Protein AF-X1ATE1-F1 (afdb_monomer_lite)

InterPro domains:
  IPR000055 Type I restriction modification DNA specificity domain [PF01420] (15-83)
  IPR052021 Type I restriction system S subunit [PTHR30408] (9-139)

Structure (mmCIF, N/CA/C/O backbone):
data_AF-X1ATE1-F1
#
_entry.id   AF-X1ATE1-F1
#
loop_
_atom_site.group_PDB
_atom_site.id
_atom_site.type_symbol
_atom_site.label_atom_id
_atom_site.label_alt_id
_atom_site.label_comp_id
_atom_site.label_asym_id
_atom_site.label_entity_id
_atom_site.label_seq_id
_atom_site.pdbx_PDB_ins_code
_atom_site.Cartn_x
_atom_site.Cartn_y
_atom_site.Cartn_z
_atom_site.occupancy
_atom_site.B_iso_or_equiv
_atom_site.auth_seq_id
_atom_site.auth_comp_id
_atom_site.auth_asym_id
_atom_site.auth_atom_id
_atom_site.pdbx_PDB_model_num
ATOM 1 N N . LEU A 1 1 ? -31.654 -18.279 6.875 1.00 35.81 1 LEU A N 1
ATOM 2 C CA . LEU A 1 1 ? -32.408 -17.782 8.043 1.00 35.81 1 LEU A CA 1
ATOM 3 C C . LEU A 1 1 ? -31.878 -16.396 8.357 1.00 35.81 1 LEU A C 1
ATOM 5 O O . LEU A 1 1 ? -30.699 -16.256 8.644 1.00 35.81 1 LEU A O 1
ATOM 9 N N . SER A 1 2 ? -32.724 -15.397 8.123 1.00 53.41 2 SER A N 1
ATOM 10 C CA . SER A 1 2 ? -32.499 -13.991 8.453 1.00 53.41 2 SER A CA 1
ATOM 11 C C . SER A 1 2 ? -32.422 -13.818 9.966 1.00 53.41 2 SER A C 1
ATOM 13 O O . SER A 1 2 ? -33.256 -14.403 10.646 1.00 53.41 2 SER A O 1
ATOM 15 N N . THR A 1 3 ? -31.491 -12.988 10.438 1.00 40.47 3 THR A N 1
ATOM 16 C CA . THR A 1 3 ? -31.746 -11.988 11.490 1.00 40.47 3 THR A CA 1
ATOM 17 C C . THR A 1 3 ? -30.569 -11.018 11.516 1.00 40.47 3 THR A C 1
ATOM 19 O O . THR A 1 3 ? -29.591 -11.214 12.231 1.00 40.47 3 THR A O 1
ATOM 22 N N . GLY A 1 4 ? -30.651 -9.972 10.691 1.00 47.94 4 GLY A N 1
ATOM 23 C CA . GLY A 1 4 ? -29.951 -8.730 11.000 1.00 47.94 4 GLY A CA 1
ATOM 24 C C . GLY A 1 4 ? -30.569 -8.151 12.271 1.00 47.94 4 GLY A C 1
ATOM 25 O O . GLY A 1 4 ? -31.792 -8.042 12.362 1.00 47.94 4 GLY A O 1
ATOM 26 N N . PHE A 1 5 ? -29.744 -7.829 13.262 1.00 50.38 5 PHE A N 1
ATOM 27 C CA . PHE A 1 5 ? -30.206 -7.148 14.465 1.00 50.38 5 PHE A CA 1
ATOM 28 C C . PHE A 1 5 ? -30.125 -5.636 14.246 1.00 50.38 5 PHE A C 1
ATOM 30 O O . PHE A 1 5 ? -29.074 -5.097 13.909 1.00 50.38 5 PHE A O 1
ATOM 37 N N . SER A 1 6 ? -31.256 -4.955 14.424 1.00 42.34 6 SER A N 1
ATOM 38 C CA . SER A 1 6 ? -31.327 -3.497 14.500 1.00 42.34 6 SER A CA 1
ATOM 39 C C . SER A 1 6 ? -31.040 -3.084 15.942 1.00 42.34 6 SER A C 1
ATOM 41 O O . SER A 1 6 ? -31.827 -3.405 16.832 1.00 42.34 6 SER A O 1
ATOM 43 N N . LEU A 1 7 ? -29.935 -2.373 16.182 1.00 43.53 7 LEU A N 1
ATOM 44 C CA . LEU A 1 7 ? -29.651 -1.745 17.476 1.00 43.53 7 LEU A CA 1
ATOM 45 C C . LEU A 1 7 ? -30.599 -0.554 17.674 1.00 43.53 7 LEU A C 1
ATOM 47 O O . LEU A 1 7 ? -30.307 0.572 17.278 1.00 43.53 7 LEU A O 1
ATOM 51 N N . MET A 1 8 ? -31.766 -0.820 18.264 1.00 43.47 8 MET A N 1
ATOM 52 C CA . MET A 1 8 ? -32.619 0.217 18.839 1.00 43.47 8 MET A CA 1
ATOM 53 C C . MET A 1 8 ? -31.964 0.712 20.139 1.00 43.47 8 MET A C 1
ATOM 55 O O . MET A 1 8 ? -31.785 -0.058 21.076 1.00 43.47 8 MET A O 1
ATOM 59 N N . GLU A 1 9 ? -31.558 1.984 20.144 1.00 51.56 9 GLU A N 1
ATOM 60 C CA . GLU A 1 9 ? -31.063 2.762 21.294 1.00 51.56 9 GLU A CA 1
ATOM 61 C C . GLU A 1 9 ? -29.930 2.129 22.125 1.00 51.56 9 GLU A C 1
ATOM 63 O O . GLU A 1 9 ? -30.025 1.939 23.337 1.00 51.56 9 GLU A O 1
ATOM 68 N N . SER A 1 10 ? -28.784 1.876 21.491 1.00 60.97 10 SER A N 1
ATOM 69 C CA . SER A 1 10 ? -27.540 1.703 22.248 1.00 60.97 10 SER A CA 1
ATOM 70 C C . SER A 1 10 ? -27.061 3.049 22.794 1.00 60.97 10 SER A C 1
ATOM 72 O O . SER A 1 10 ? -26.883 4.005 22.040 1.00 60.97 10 SER A O 1
ATOM 74 N N . LYS A 1 11 ? -26.756 3.111 24.098 1.00 79.06 11 LYS A N 1
ATOM 75 C CA . LYS A 1 11 ? -26.022 4.239 24.715 1.00 79.06 11 LYS A CA 1
ATOM 76 C C . LYS A 1 11 ? -24.601 4.406 24.157 1.00 79.06 11 LYS A C 1
ATOM 78 O O . LYS A 1 11 ? -23.918 5.371 24.500 1.00 79.06 11 LYS A O 1
ATOM 83 N N . ILE A 1 12 ? -24.146 3.447 23.354 1.00 88.88 12 ILE A N 1
ATOM 84 C CA . ILE A 1 12 ? -22.792 3.369 22.827 1.00 88.88 12 ILE A CA 1
ATOM 85 C C . ILE A 1 12 ? -22.830 3.347 21.298 1.00 88.88 12 ILE A C 1
ATOM 87 O O . ILE A 1 12 ? -23.534 2.537 20.691 1.00 88.88 12 ILE A O 1
ATOM 91 N N . SER A 1 13 ? -22.054 4.227 20.678 1.00 91.81 13 SER A N 1
ATOM 92 C CA . SER A 1 13 ? -21.833 4.278 19.238 1.00 91.81 13 SER A CA 1
ATOM 93 C C . SER A 1 13 ? -21.297 2.930 18.726 1.00 91.81 13 SER A C 1
ATOM 95 O O . SER A 1 13 ? -20.305 2.433 19.268 1.00 91.81 13 SER A O 1
ATOM 97 N N . PRO A 1 14 ? -21.889 2.345 17.666 1.00 91.56 14 PRO A N 1
ATOM 98 C CA . PRO A 1 14 ? -21.396 1.106 17.064 1.00 91.56 14 PRO A CA 1
ATOM 99 C C . PRO A 1 14 ? -19.935 1.195 16.608 1.00 91.56 14 PRO A C 1
ATOM 101 O O . PRO A 1 14 ? -19.160 0.277 16.862 1.00 91.56 14 PRO A O 1
ATOM 104 N N . ASN A 1 15 ? -19.534 2.324 16.014 1.00 92.94 15 ASN A N 1
ATOM 105 C CA . ASN A 1 15 ? -18.157 2.520 15.548 1.00 92.94 15 ASN A CA 1
ATOM 106 C C . ASN A 1 15 ? -17.181 2.595 16.728 1.00 92.94 15 ASN A C 1
ATOM 108 O O . ASN A 1 15 ? -16.073 2.073 16.653 1.00 92.94 15 ASN A O 1
ATOM 112 N N . TYR A 1 16 ? -17.607 3.182 17.852 1.00 95.00 16 TYR A N 1
ATOM 113 C CA . TYR A 1 16 ? -16.806 3.166 19.075 1.00 95.00 16 TYR A CA 1
ATOM 114 C C . TYR A 1 16 ? -16.664 1.746 19.630 1.00 95.00 16 TYR A C 1
ATOM 1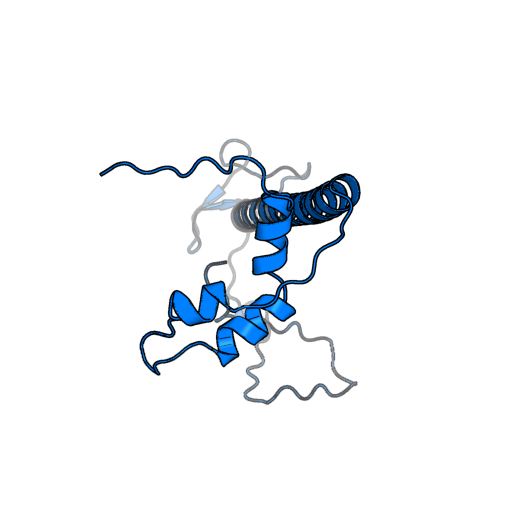16 O O . TYR A 1 16 ? -15.564 1.353 19.998 1.00 95.00 16 TYR A O 1
ATOM 124 N N . LEU A 1 17 ? -17.749 0.963 19.671 1.00 92.81 17 LEU A N 1
ATOM 125 C CA . LEU A 1 17 ? -17.697 -0.431 20.126 1.00 92.81 17 LEU A CA 1
ATOM 126 C C . LEU A 1 17 ? -16.770 -1.284 19.264 1.00 92.81 17 LEU A C 1
ATOM 128 O O . LEU A 1 17 ? -15.989 -2.059 19.808 1.00 92.81 17 LEU A O 1
ATOM 132 N N . PHE A 1 18 ? -16.821 -1.112 17.942 1.00 92.38 18 PHE A N 1
ATOM 133 C CA . PHE A 1 18 ? -15.900 -1.779 17.027 1.00 92.38 18 PHE A CA 1
ATOM 134 C C . PHE A 1 18 ? -14.442 -1.482 17.400 1.00 92.38 18 PHE A C 1
ATOM 136 O O . PHE A 1 18 ? -13.672 -2.403 17.666 1.00 92.38 18 PHE A O 1
ATOM 143 N N . GLN A 1 19 ? -14.097 -0.199 17.537 1.00 94.19 19 GLN A N 1
ATOM 144 C CA . GLN A 1 19 ? -12.753 0.222 17.936 1.00 94.19 19 GLN A CA 1
ATOM 145 C C . GLN A 1 19 ? -12.377 -0.270 19.349 1.00 94.19 19 GLN A C 1
ATOM 147 O O . GLN A 1 19 ? -11.248 -0.689 19.603 1.00 94.19 19 GLN A O 1
ATOM 152 N N . TYR A 1 20 ? -13.333 -0.301 20.279 1.00 93.31 20 TYR A N 1
ATOM 153 C CA . TYR A 1 20 ? -13.129 -0.813 21.633 1.00 93.31 20 TYR A CA 1
ATOM 154 C C . TYR A 1 20 ? -12.809 -2.313 21.648 1.00 93.31 20 TYR A C 1
ATOM 156 O O . TYR A 1 20 ? -11.922 -2.738 22.391 1.00 93.31 20 TYR A O 1
ATOM 164 N N . PHE A 1 21 ? -13.468 -3.118 20.813 1.00 91.44 21 PHE A N 1
ATOM 165 C CA . PHE A 1 21 ? -13.188 -4.552 20.709 1.00 91.44 21 PHE A CA 1
ATOM 166 C C . PHE A 1 21 ? -11.814 -4.856 20.106 1.00 91.44 21 PHE A C 1
ATOM 168 O O . PHE A 1 21 ? -11.224 -5.890 20.415 1.00 91.44 21 PHE A O 1
ATOM 175 N N . LEU A 1 22 ? -11.259 -3.938 19.314 1.00 90.69 22 LEU A N 1
ATOM 176 C CA . LEU A 1 22 ? -9.882 -4.029 18.827 1.00 90.69 22 LEU A CA 1
ATOM 177 C C . LEU A 1 22 ? -8.846 -3.591 19.873 1.00 90.69 22 LEU A C 1
ATOM 179 O O . LEU A 1 22 ? -7.661 -3.896 19.739 1.00 90.69 22 LEU A O 1
ATOM 183 N N . SER A 1 23 ? -9.266 -2.922 20.949 1.00 91.25 23 SER A N 1
ATOM 184 C CA . SER A 1 23 ? -8.347 -2.406 21.962 1.00 91.25 23 SER A CA 1
ATOM 185 C C . SER A 1 23 ? -7.587 -3.509 22.707 1.00 91.25 23 SER A C 1
ATOM 187 O O . SER A 1 23 ? -8.053 -4.641 22.877 1.00 91.25 23 SER A O 1
ATOM 189 N N . PHE A 1 24 ? -6.415 -3.142 23.233 1.00 89.38 24 PHE A N 1
ATOM 190 C CA . PHE A 1 24 ? -5.603 -4.022 24.072 1.00 89.38 24 PHE A CA 1
ATOM 191 C C . PHE A 1 24 ? -6.380 -4.545 25.286 1.00 89.38 24 PHE A C 1
ATOM 193 O O . PHE A 1 24 ? -6.307 -5.729 25.593 1.00 89.38 24 PHE A O 1
ATOM 200 N N . PHE A 1 25 ? -7.147 -3.685 25.965 1.00 86.62 25 PHE A N 1
ATOM 201 C CA . PHE A 1 25 ? -7.883 -4.071 27.171 1.00 86.62 25 PHE A CA 1
ATOM 202 C C . PHE A 1 25 ? -8.928 -5.146 26.888 1.00 86.62 25 PHE A C 1
ATOM 204 O O . PHE A 1 25 ? -9.017 -6.127 27.631 1.00 86.62 25 PHE A O 1
ATOM 211 N N . PHE A 1 26 ? -9.692 -4.979 25.807 1.00 89.38 26 PHE A N 1
ATOM 212 C CA . PHE A 1 26 ? -10.690 -5.964 25.423 1.00 89.38 26 PHE A CA 1
ATOM 213 C C . PHE A 1 26 ? -10.028 -7.273 24.998 1.00 89.38 26 PHE A C 1
ATOM 215 O O . PHE A 1 26 ? -10.377 -8.321 25.530 1.00 89.38 26 PHE A O 1
ATOM 222 N N . ASN A 1 27 ? -9.016 -7.217 24.126 1.00 87.88 27 ASN A N 1
ATOM 223 C CA . ASN A 1 27 ? -8.295 -8.409 23.677 1.00 87.88 27 ASN A CA 1
ATOM 224 C C . ASN A 1 27 ? -7.598 -9.154 24.819 1.00 87.88 27 ASN A C 1
ATOM 226 O O . ASN A 1 27 ? -7.627 -10.380 24.861 1.00 87.88 27 ASN A O 1
ATOM 230 N N . HIS A 1 28 ? -7.019 -8.437 25.778 1.00 87.94 28 HIS A N 1
ATOM 231 C CA . HIS A 1 28 ? -6.405 -9.049 26.948 1.00 87.94 28 HIS A CA 1
ATOM 232 C C . HIS A 1 28 ? -7.439 -9.820 27.776 1.00 87.94 28 HIS A C 1
ATOM 234 O O . HIS A 1 28 ? -7.232 -10.989 28.089 1.00 87.94 28 HIS A O 1
ATOM 240 N N . LYS A 1 29 ? -8.587 -9.201 28.075 1.00 87.12 29 LYS A N 1
ATOM 241 C CA . LYS A 1 29 ? -9.663 -9.850 28.834 1.00 87.12 29 LYS A CA 1
ATOM 242 C C . LYS A 1 29 ? -10.298 -11.010 28.062 1.00 87.12 29 LYS A C 1
ATOM 244 O O . LYS A 1 29 ? -10.551 -12.054 28.649 1.00 87.12 29 LYS A O 1
ATOM 249 N N . LYS A 1 30 ? -10.481 -10.842 26.750 1.00 86.75 30 LYS A N 1
ATOM 250 C CA . LYS A 1 30 ? -10.912 -11.882 25.809 1.00 86.75 30 LYS A CA 1
ATOM 251 C C . LYS A 1 30 ? -10.002 -13.111 25.924 1.00 86.75 30 LYS A C 1
ATOM 253 O O . LYS A 1 30 ? -10.483 -14.215 26.125 1.00 86.75 30 LYS A O 1
ATOM 258 N N . ASN A 1 31 ? -8.687 -12.918 25.873 1.00 86.88 31 ASN A N 1
ATOM 259 C CA . ASN A 1 31 ? -7.724 -14.020 25.920 1.00 86.88 31 ASN A CA 1
ATOM 260 C C . ASN A 1 31 ? -7.644 -14.702 27.298 1.00 86.88 31 ASN A C 1
ATOM 262 O O . ASN A 1 31 ? -7.317 -15.879 27.362 1.00 86.88 31 ASN A O 1
ATOM 266 N N . LEU A 1 32 ? -7.953 -13.999 28.395 1.00 85.31 32 LEU A N 1
ATOM 267 C CA . LEU A 1 32 ? -8.036 -14.608 29.732 1.00 85.31 32 LEU A CA 1
ATOM 268 C C . LEU A 1 32 ? -9.268 -15.505 29.913 1.00 85.31 32 LEU A C 1
ATOM 270 O O . LEU A 1 32 ? -9.222 -16.435 30.711 1.00 85.31 32 LEU A O 1
ATOM 274 N N . LEU A 1 33 ? -10.364 -15.187 29.221 1.00 84.25 33 LEU A N 1
ATOM 275 C CA . LEU A 1 33 ? -11.633 -15.919 29.288 1.00 84.25 33 LEU A CA 1
ATOM 276 C C . LEU A 1 33 ? -11.760 -16.985 28.194 1.00 84.25 33 LEU A C 1
ATOM 278 O O . LEU A 1 33 ? -12.724 -17.742 28.189 1.00 84.25 33 LEU A O 1
ATOM 282 N N . ALA A 1 34 ? -10.833 -17.014 27.238 1.00 82.88 34 ALA A N 1
ATOM 283 C CA . ALA A 1 34 ? -10.854 -17.991 26.167 1.00 82.88 34 ALA A CA 1
ATOM 284 C C . ALA A 1 34 ? -10.492 -19.378 26.715 1.00 82.88 34 ALA A C 1
ATOM 286 O O . ALA A 1 34 ? -9.432 -19.573 27.311 1.00 82.88 34 ALA A O 1
ATOM 287 N N . GLU A 1 35 ? -11.377 -20.344 26.490 1.00 73.50 35 GLU A N 1
ATOM 288 C CA . GLU A 1 35 ? -11.180 -21.739 26.872 1.00 73.50 35 GLU A CA 1
ATOM 289 C C . GLU A 1 35 ? -10.814 -22.587 25.646 1.00 73.50 35 GLU A C 1
ATOM 291 O O . GLU A 1 35 ? -11.243 -22.307 24.526 1.00 73.50 35 GLU A O 1
ATOM 296 N N . GLY A 1 36 ? -10.048 -23.661 25.870 1.00 62.22 36 GLY A N 1
ATOM 297 C CA . GLY A 1 36 ? -9.667 -24.630 24.838 1.00 62.22 36 GLY A CA 1
ATOM 298 C C . GLY A 1 36 ? -8.289 -24.375 24.215 1.00 62.22 36 GLY A C 1
ATOM 299 O O . GLY A 1 36 ? -7.926 -23.259 23.875 1.00 62.22 36 GLY A O 1
ATOM 300 N N . THR A 1 37 ? -7.503 -25.442 24.040 1.00 60.00 37 THR A N 1
ATOM 301 C CA . THR A 1 37 ? -6.126 -25.372 23.504 1.00 60.00 37 THR A CA 1
ATOM 302 C C . THR A 1 37 ? -6.048 -25.483 21.978 1.00 60.00 37 THR A C 1
ATOM 304 O O . THR A 1 37 ? -4.983 -25.286 21.402 1.00 60.00 37 THR A O 1
ATOM 307 N N . THR A 1 38 ? -7.148 -25.856 21.311 1.00 60.84 38 THR A N 1
ATOM 308 C CA . THR A 1 38 ? -7.204 -26.093 19.850 1.00 60.84 38 THR A CA 1
ATOM 309 C C . THR A 1 38 ? -8.184 -25.158 19.134 1.00 60.84 38 THR A C 1
ATOM 311 O O . THR A 1 38 ? -7.954 -24.795 17.984 1.00 60.84 38 THR A O 1
ATOM 314 N N . GLN A 1 39 ? -9.253 -24.734 19.812 1.00 56.81 39 GLN A N 1
ATOM 315 C CA . GLN A 1 39 ? -10.118 -23.630 19.400 1.00 56.81 39 GLN A CA 1
ATOM 316 C C . GLN A 1 39 ? -10.387 -22.774 20.629 1.00 56.81 39 GLN A C 1
ATOM 318 O O . GLN A 1 39 ? -11.168 -23.166 21.489 1.00 56.81 39 GLN A O 1
ATOM 323 N N . GLU A 1 40 ? -9.707 -21.636 20.703 1.00 67.44 40 GLU A N 1
ATOM 324 C CA . GLU A 1 40 ? -9.959 -20.623 21.720 1.00 67.44 40 GLU A CA 1
ATOM 325 C C . GLU A 1 40 ? -11.329 -19.989 21.454 1.00 67.44 40 GLU A C 1
ATOM 327 O O . GLU A 1 40 ? -11.527 -19.308 20.443 1.00 67.44 40 GLU A O 1
ATOM 332 N N . ALA A 1 41 ? -12.285 -20.228 22.348 1.00 78.69 41 ALA A N 1
ATOM 333 C CA . ALA A 1 41 ? -13.620 -19.649 22.276 1.00 78.69 41 ALA A CA 1
ATOM 334 C C . ALA A 1 41 ? -14.031 -19.081 23.636 1.00 78.69 41 ALA A C 1
ATOM 336 O O . ALA A 1 41 ? -13.638 -19.592 24.682 1.00 78.69 41 ALA A O 1
ATOM 337 N N . ILE A 1 42 ? -14.831 -18.018 23.612 1.00 83.50 42 ILE A N 1
ATOM 338 C CA . ILE A 1 42 ? -15.451 -17.444 24.809 1.00 83.50 42 ILE A CA 1
ATOM 339 C C . ILE A 1 42 ? -16.912 -17.859 24.807 1.00 83.50 42 ILE A C 1
ATOM 341 O O . ILE A 1 42 ? -17.578 -17.774 23.770 1.00 83.50 42 ILE A O 1
ATOM 345 N N . SER A 1 43 ? -17.410 -18.314 25.954 1.00 84.62 43 SER A N 1
ATOM 346 C CA . SER A 1 43 ? -18.827 -18.626 26.100 1.00 84.62 43 SER A CA 1
ATOM 347 C C . SER A 1 43 ? -19.670 -17.345 26.005 1.00 84.62 43 SER A C 1
ATOM 349 O O . SER A 1 43 ? -19.237 -16.265 26.405 1.00 84.62 43 SER A O 1
ATOM 351 N N . ASN A 1 44 ? -20.902 -17.438 25.499 1.00 84.06 44 ASN A N 1
ATOM 352 C CA . ASN A 1 44 ? -21.789 -16.267 25.455 1.00 84.06 44 ASN A CA 1
ATOM 353 C C . ASN A 1 44 ? -22.033 -15.676 26.859 1.00 84.06 44 ASN A C 1
ATOM 355 O O . ASN A 1 44 ? -22.124 -14.462 27.001 1.00 84.06 44 ASN A O 1
ATOM 359 N N . ASP A 1 45 ? -22.086 -16.525 27.891 1.00 87.12 45 ASP A N 1
ATOM 360 C CA . ASP A 1 45 ? -22.282 -16.109 29.284 1.00 87.12 45 ASP A CA 1
ATOM 361 C C . ASP A 1 45 ? -21.086 -15.298 29.813 1.00 87.12 45 ASP A C 1
ATOM 363 O O . ASP A 1 45 ? -21.271 -14.249 30.432 1.00 87.12 45 ASP A O 1
ATOM 367 N N . ASP A 1 46 ? -19.857 -15.723 29.505 1.00 86.94 46 ASP A N 1
ATOM 368 C CA . ASP A 1 46 ? -18.650 -14.974 29.869 1.00 86.94 46 ASP A CA 1
ATOM 369 C C . ASP A 1 46 ? -18.557 -13.652 29.110 1.00 86.94 46 ASP A C 1
ATOM 371 O O . ASP A 1 46 ? -18.203 -12.627 29.698 1.00 86.94 46 ASP A O 1
ATOM 375 N N . PHE A 1 47 ? -18.916 -13.659 27.822 1.00 86.62 47 PHE A N 1
ATOM 376 C CA . PHE A 1 47 ? -18.933 -12.462 26.986 1.00 86.62 47 PHE A CA 1
ATOM 377 C C . PHE A 1 47 ? -19.914 -11.410 27.521 1.00 86.62 47 PHE A C 1
ATOM 379 O O . PHE A 1 47 ? -19.540 -10.250 27.692 1.00 86.62 47 PHE A O 1
ATOM 386 N N . GLU A 1 48 ? -21.149 -11.802 27.849 1.00 86.75 48 GLU A N 1
ATOM 387 C CA . GLU A 1 48 ? -22.174 -10.895 28.388 1.00 86.75 48 GLU A CA 1
ATOM 388 C C . GLU A 1 48 ? -21.795 -10.311 29.758 1.00 86.75 48 GLU A C 1
ATOM 390 O O . GLU A 1 48 ? -22.176 -9.187 30.092 1.00 86.75 48 GLU A O 1
ATOM 395 N N . LYS A 1 49 ? -20.994 -11.039 30.545 1.00 88.00 49 LYS A N 1
ATOM 396 C CA . LYS A 1 49 ? -20.492 -10.589 31.853 1.00 88.00 49 LYS A CA 1
ATOM 397 C C . LYS A 1 49 ? -19.240 -9.714 31.756 1.00 88.00 49 LYS A C 1
ATOM 399 O O . LYS A 1 49 ? -18.747 -9.218 32.778 1.00 88.00 49 LYS A O 1
ATOM 404 N N . MET A 1 50 ? -18.702 -9.476 30.558 1.00 86.81 50 MET A N 1
ATOM 405 C CA . MET A 1 50 ? -17.541 -8.608 30.393 1.00 86.81 50 MET A CA 1
ATOM 406 C C . MET A 1 50 ? -17.894 -7.148 30.697 1.00 86.81 50 MET A C 1
ATOM 408 O O . MET A 1 50 ? -18.556 -6.459 29.932 1.00 86.81 50 MET A O 1
ATOM 412 N N . PHE A 1 51 ? -17.340 -6.626 31.792 1.00 87.50 51 PHE A N 1
ATOM 413 C CA . PHE A 1 51 ? -17.305 -5.177 32.011 1.00 87.50 51 PHE A CA 1
ATOM 414 C C . PHE A 1 51 ? -16.577 -4.451 30.874 1.00 87.50 51 PHE A C 1
ATOM 416 O O . PHE A 1 51 ? -15.450 -4.831 30.537 1.00 87.50 51 PHE A O 1
ATOM 423 N N . ILE A 1 52 ? -17.205 -3.384 30.374 1.00 87.62 52 ILE A N 1
ATOM 424 C CA . ILE A 1 52 ? -16.655 -2.438 29.400 1.00 87.62 52 ILE A CA 1
ATOM 425 C C . ILE A 1 52 ? -16.580 -1.031 30.003 1.00 87.62 52 ILE A C 1
ATOM 427 O O . ILE A 1 52 ? -17.343 -0.690 30.908 1.00 87.62 52 ILE A O 1
ATOM 431 N N . ILE A 1 53 ? -15.668 -0.208 29.489 1.00 87.81 53 ILE A N 1
ATOM 432 C CA . ILE A 1 53 ? -15.510 1.201 29.872 1.00 87.81 53 ILE A CA 1
ATOM 433 C C . ILE A 1 53 ? -15.696 2.036 28.612 1.00 87.81 53 ILE A C 1
ATOM 435 O O . ILE A 1 53 ? -15.069 1.747 27.597 1.00 87.81 53 ILE A O 1
ATOM 439 N N . PHE A 1 54 ? -16.541 3.061 28.676 1.00 92.00 54 PHE A N 1
ATOM 440 C CA . PHE A 1 54 ? -16.796 3.955 27.551 1.00 92.00 54 PHE A CA 1
ATOM 441 C C . PHE A 1 54 ? -17.149 5.371 28.040 1.00 92.00 54 PHE A C 1
ATOM 443 O O . PHE A 1 54 ? -17.696 5.516 29.139 1.00 92.00 54 PHE A O 1
ATOM 450 N N . PRO A 1 55 ? -16.862 6.422 27.249 1.00 93.81 55 PRO A N 1
ATOM 451 C CA . PRO A 1 55 ? -17.289 7.782 27.560 1.00 93.81 55 PRO A CA 1
ATOM 452 C C . PRO A 1 55 ? -18.812 7.907 27.586 1.00 93.81 55 PRO A C 1
ATOM 454 O O . PRO A 1 55 ? -19.493 7.413 26.692 1.00 93.81 55 PRO A O 1
ATOM 457 N N . SER A 1 56 ? -19.372 8.622 28.561 1.00 92.88 56 SER A N 1
ATOM 458 C CA . SER A 1 56 ? -20.827 8.827 28.645 1.00 92.88 56 SER A CA 1
ATOM 459 C C . SER A 1 56 ? -21.382 9.719 27.526 1.00 92.88 56 SER A C 1
ATOM 461 O O . SER A 1 56 ? -22.566 9.633 27.202 1.00 92.88 56 SER A O 1
ATOM 463 N N . SER A 1 57 ? -20.540 10.562 26.920 1.00 95.50 57 SER A N 1
ATOM 464 C CA . SER A 1 57 ? -20.900 11.437 25.805 1.00 95.50 57 SER A CA 1
ATOM 465 C C . SER A 1 57 ? -20.848 10.692 24.470 1.00 95.50 57 SER A C 1
ATOM 467 O O . SER A 1 57 ? -19.780 10.267 24.030 1.00 95.50 57 SER A O 1
ATOM 469 N N . LEU A 1 58 ? -21.984 10.605 23.769 1.00 93.81 58 LEU A N 1
ATOM 470 C CA . LEU A 1 58 ? -22.029 10.058 22.406 1.00 93.81 58 LEU A CA 1
ATOM 471 C C . LEU A 1 58 ? -21.156 10.851 21.428 1.00 93.81 58 LEU A C 1
ATOM 473 O O . LEU A 1 58 ? -20.547 10.261 20.540 1.00 93.81 58 LEU A O 1
ATOM 477 N N . HIS A 1 59 ? -21.060 12.170 21.610 1.00 95.12 59 HIS A N 1
ATOM 478 C CA . HIS A 1 59 ? -20.204 13.012 20.778 1.00 95.12 59 HIS A CA 1
ATOM 479 C C . HIS A 1 59 ? -18.725 12.635 20.934 1.00 95.12 59 HIS A C 1
ATOM 481 O O . HIS A 1 59 ? -18.006 12.520 19.946 1.00 95.12 59 HIS A O 1
ATOM 487 N N . GLU A 1 60 ? -18.281 12.385 22.168 1.00 97.06 60 GLU A N 1
ATOM 488 C CA . GLU A 1 60 ? -16.907 11.955 22.436 1.00 97.06 60 GLU A CA 1
ATOM 489 C C . GLU A 1 60 ? -16.629 10.575 21.830 1.00 97.06 60 GLU A C 1
ATOM 491 O O . GLU A 1 60 ? -15.620 10.392 21.155 1.00 97.06 60 GLU A O 1
ATOM 496 N N . GLN A 1 61 ? -17.558 9.625 21.980 1.00 96.00 61 GLN A N 1
ATOM 497 C CA . GLN A 1 61 ? -17.439 8.301 21.366 1.00 96.00 61 GLN A CA 1
ATOM 498 C C . GLN A 1 61 ? -17.326 8.373 19.836 1.00 96.00 61 GLN A C 1
ATOM 500 O O . GLN A 1 61 ? -16.490 7.691 19.246 1.00 96.00 61 GLN A O 1
ATOM 505 N N . GLN A 1 62 ? -18.154 9.203 19.193 1.00 95.75 62 GLN A N 1
ATOM 506 C CA . GLN A 1 62 ? -18.105 9.431 17.747 1.00 95.75 62 GLN A CA 1
ATOM 507 C C . GLN A 1 62 ? -16.775 10.053 17.329 1.00 95.75 62 GLN A C 1
ATOM 509 O O . GLN A 1 62 ? -16.174 9.583 16.369 1.00 95.75 62 GLN A O 1
ATOM 514 N N . LYS A 1 63 ? -16.282 11.051 18.072 1.00 97.94 63 LYS A N 1
ATOM 515 C CA . LYS A 1 63 ? -15.011 11.705 17.755 1.00 97.94 63 LYS A CA 1
ATOM 516 C C . LYS A 1 63 ? -13.825 10.753 17.889 1.00 97.94 63 LYS A C 1
ATOM 518 O O . LYS A 1 63 ? -12.947 10.768 17.033 1.00 97.94 63 LYS A O 1
ATOM 523 N N . ILE A 1 64 ? -13.807 9.912 18.924 1.00 96.69 64 ILE A N 1
ATOM 524 C CA . ILE A 1 64 ? -12.777 8.877 19.086 1.00 96.69 64 ILE A CA 1
ATOM 525 C C . ILE A 1 64 ? -12.812 7.908 17.901 1.00 96.69 64 ILE A C 1
ATOM 527 O O . ILE A 1 64 ? -11.770 7.644 17.307 1.00 96.69 64 ILE A O 1
ATOM 531 N N . ALA A 1 65 ? -13.998 7.410 17.541 1.00 96.19 65 ALA A N 1
ATOM 532 C CA . ALA A 1 65 ? -14.147 6.474 16.433 1.00 96.19 65 ALA A CA 1
ATOM 533 C C . ALA A 1 65 ? -13.703 7.086 15.094 1.00 96.19 65 ALA A C 1
ATOM 535 O O . ALA A 1 65 ? -12.937 6.457 14.376 1.00 96.19 65 ALA A O 1
ATOM 536 N N . GLU A 1 66 ? -14.108 8.327 14.809 1.00 97.69 66 GLU A N 1
ATOM 537 C CA . GLU A 1 66 ? -13.727 9.073 13.601 1.00 97.69 66 GLU A CA 1
ATOM 538 C C . GLU A 1 66 ? -12.207 9.266 13.501 1.00 97.69 66 GLU A C 1
ATOM 540 O O . GLU A 1 66 ? -11.626 9.099 12.430 1.00 97.69 66 GLU A O 1
ATOM 545 N N . ILE A 1 67 ? -11.541 9.603 14.613 1.00 98.06 67 ILE A N 1
ATOM 546 C CA . ILE A 1 67 ? -10.082 9.766 14.640 1.00 98.06 67 ILE A CA 1
ATOM 547 C C . ILE A 1 67 ? -9.389 8.439 14.314 1.00 98.06 67 ILE A C 1
ATOM 549 O O . ILE A 1 67 ? -8.471 8.432 13.497 1.00 98.06 67 ILE A O 1
ATOM 553 N N . LEU A 1 68 ? -9.816 7.335 14.933 1.00 97.00 68 LEU A N 1
ATOM 554 C CA . LEU A 1 68 ? -9.214 6.018 14.705 1.00 97.00 68 LEU A CA 1
ATOM 555 C C . LEU A 1 68 ? -9.453 5.529 13.272 1.00 97.00 68 LEU A C 1
ATOM 557 O O . LEU A 1 68 ? -8.503 5.143 12.602 1.00 97.00 68 LEU A O 1
ATOM 561 N N . GLU A 1 69 ? -10.679 5.664 12.765 1.00 96.44 69 GLU A N 1
ATOM 562 C CA . GLU A 1 69 ? -11.033 5.324 11.382 1.00 96.44 69 GLU A CA 1
ATOM 563 C C . GLU A 1 69 ? -10.215 6.139 10.368 1.00 96.44 69 GLU A C 1
ATOM 565 O O . GLU A 1 69 ? -9.687 5.593 9.403 1.00 96.44 69 GLU A O 1
ATOM 570 N N . THR A 1 70 ? -10.010 7.435 10.622 1.00 98.00 70 THR A N 1
ATOM 571 C CA . THR A 1 70 ? -9.166 8.285 9.764 1.00 98.00 70 THR A CA 1
ATOM 572 C C . THR A 1 70 ? -7.710 7.806 9.732 1.00 98.00 70 THR A C 1
ATOM 574 O O . THR A 1 70 ? -7.044 7.891 8.693 1.00 98.00 70 THR A O 1
ATOM 577 N N . VAL A 1 71 ? -7.186 7.324 10.863 1.00 97.94 71 VAL A N 1
ATOM 578 C CA . VAL A 1 71 ? -5.827 6.771 10.938 1.00 97.94 71 VAL A CA 1
ATOM 579 C C . VAL A 1 71 ? -5.748 5.456 10.165 1.00 97.94 71 VAL A C 1
ATOM 581 O O . VAL A 1 71 ? -4.840 5.319 9.345 1.00 97.94 71 VAL A O 1
ATOM 584 N N . ASP A 1 72 ? -6.711 4.553 10.353 1.00 96.69 72 ASP A N 1
ATOM 585 C CA . 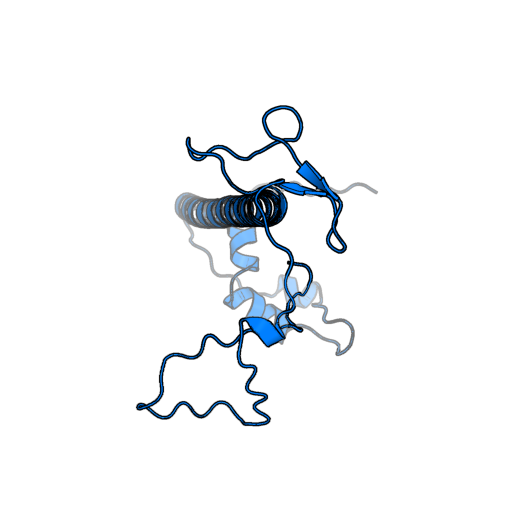ASP A 1 72 ? -6.791 3.280 9.625 1.00 96.69 72 ASP A CA 1
ATOM 586 C C . ASP A 1 72 ? -6.850 3.515 8.105 1.00 96.69 72 ASP A C 1
ATOM 588 O O . ASP A 1 72 ? -6.025 2.991 7.356 1.00 96.69 72 ASP A O 1
ATOM 592 N N . GLU A 1 73 ? -7.718 4.420 7.639 1.00 97.69 73 GLU A N 1
ATOM 593 C CA . GLU A 1 73 ? -7.781 4.795 6.222 1.00 97.69 73 GLU A CA 1
ATOM 594 C C . GLU A 1 73 ? -6.451 5.347 5.688 1.00 97.69 73 GLU A C 1
ATOM 596 O O . GLU A 1 73 ? -6.112 5.181 4.512 1.00 97.69 73 GLU A O 1
ATOM 601 N N . THR A 1 74 ? -5.718 6.085 6.522 1.00 98.38 74 THR A N 1
ATOM 602 C CA . THR A 1 74 ? -4.430 6.669 6.138 1.00 98.38 74 THR A CA 1
ATOM 603 C C . THR A 1 74 ? -3.360 5.589 6.002 1.00 98.38 74 THR A C 1
ATOM 605 O O . THR A 1 74 ? -2.542 5.663 5.079 1.00 98.38 74 THR A O 1
ATOM 608 N N . ILE A 1 75 ? -3.377 4.578 6.874 1.00 98.00 75 ILE A N 1
ATOM 609 C CA . ILE A 1 75 ? -2.502 3.405 6.783 1.00 98.00 75 ILE A CA 1
ATOM 610 C C . ILE A 1 75 ? -2.790 2.658 5.479 1.00 98.00 75 ILE A C 1
ATOM 612 O O . ILE A 1 75 ? -1.880 2.512 4.663 1.00 98.00 75 ILE A O 1
ATOM 616 N N . ASP A 1 76 ? -4.053 2.331 5.203 1.00 98.12 76 ASP A N 1
ATOM 617 C CA . ASP A 1 76 ? -4.453 1.609 3.987 1.00 98.12 76 ASP A CA 1
ATOM 618 C C . ASP A 1 76 ? -4.044 2.347 2.702 1.00 98.12 76 ASP A C 1
ATOM 620 O O . ASP A 1 76 ? -3.500 1.764 1.757 1.00 98.12 76 ASP A O 1
ATOM 624 N N . LYS A 1 77 ? -4.261 3.670 2.660 1.00 98.31 77 LYS A N 1
ATOM 625 C CA . LYS A 1 77 ? -3.830 4.513 1.532 1.00 98.31 77 LYS A CA 1
ATOM 626 C C . LYS A 1 77 ? -2.309 4.499 1.378 1.00 98.31 77 LYS A C 1
ATOM 628 O O . LYS A 1 77 ? -1.812 4.473 0.250 1.00 98.31 77 LYS A O 1
ATOM 633 N N . THR A 1 78 ? -1.569 4.514 2.484 1.00 98.25 78 THR A N 1
ATOM 634 C CA . THR A 1 78 ? -0.100 4.485 2.473 1.00 98.25 78 THR A CA 1
ATOM 635 C C . THR A 1 78 ? 0.423 3.139 1.980 1.00 98.25 78 THR A C 1
ATOM 637 O O . THR A 1 78 ? 1.298 3.114 1.113 1.00 98.25 78 THR A O 1
ATOM 640 N N . ASP A 1 79 ? -0.153 2.029 2.433 1.00 98.06 79 ASP A N 1
ATOM 641 C CA . ASP A 1 79 ? 0.221 0.687 1.983 1.00 98.06 79 ASP A CA 1
ATOM 642 C C . ASP A 1 79 ? -0.064 0.494 0.489 1.00 98.06 79 ASP A C 1
ATOM 644 O O . ASP A 1 79 ? 0.796 0.020 -0.260 1.00 98.06 79 ASP A O 1
ATOM 648 N N . ALA A 1 80 ? -1.208 0.978 -0.001 1.00 98.06 80 ALA A N 1
ATOM 649 C CA . ALA A 1 80 ? -1.511 0.971 -1.432 1.00 98.06 80 ALA A CA 1
ATOM 650 C C . ALA A 1 80 ? -0.486 1.776 -2.258 1.00 98.06 80 ALA A C 1
ATOM 652 O O . ALA A 1 80 ? -0.124 1.382 -3.375 1.00 98.06 80 ALA A O 1
ATOM 653 N N . ILE A 1 81 ? 0.008 2.895 -1.718 1.00 98.31 81 ILE A N 1
ATOM 654 C CA . ILE A 1 81 ? 1.071 3.699 -2.332 1.00 98.31 81 ILE A CA 1
ATOM 655 C C . ILE A 1 81 ? 2.401 2.935 -2.330 1.00 98.31 81 ILE A C 1
ATOM 657 O O . ILE A 1 81 ? 3.071 2.898 -3.366 1.00 98.31 81 ILE A O 1
ATOM 661 N N . ILE A 1 82 ? 2.775 2.298 -1.218 1.00 97.31 82 ILE A N 1
ATOM 662 C CA . ILE A 1 82 ? 3.989 1.474 -1.116 1.00 97.31 82 ILE A CA 1
ATOM 663 C C . ILE A 1 82 ? 3.961 0.365 -2.171 1.00 97.31 82 ILE A C 1
ATOM 665 O O . ILE A 1 82 ? 4.916 0.229 -2.938 1.00 97.31 82 ILE A O 1
ATOM 669 N N . GLU A 1 83 ? 2.851 -0.362 -2.287 1.00 96.69 83 GLU A N 1
ATOM 670 C CA . GLU A 1 83 ? 2.680 -1.420 -3.286 1.00 96.69 83 GLU A CA 1
ATOM 671 C C . GLU A 1 83 ? 2.761 -0.892 -4.720 1.00 96.69 83 GLU A C 1
ATOM 673 O O . GLU A 1 83 ? 3.393 -1.493 -5.596 1.00 96.69 83 GLU A O 1
ATOM 678 N N . LYS A 1 84 ? 2.180 0.282 -4.982 1.00 97.81 84 LYS A N 1
ATOM 679 C CA . LYS A 1 84 ? 2.310 0.945 -6.283 1.00 97.81 84 LYS A CA 1
ATOM 680 C C . LYS A 1 84 ? 3.771 1.273 -6.599 1.00 97.81 84 LYS A C 1
ATOM 682 O O . LYS A 1 84 ? 4.219 0.998 -7.712 1.00 97.81 84 LYS A O 1
ATOM 687 N N . TYR A 1 85 ? 4.518 1.835 -5.650 1.00 97.69 85 TYR A N 1
ATOM 688 C CA . TYR A 1 85 ? 5.929 2.166 -5.854 1.00 97.69 85 TYR A CA 1
ATOM 689 C C . TYR A 1 85 ? 6.815 0.926 -5.985 1.00 97.69 85 TYR A C 1
ATOM 691 O O . TYR A 1 85 ? 7.744 0.952 -6.791 1.00 97.69 85 TYR A O 1
ATOM 699 N N . ARG A 1 86 ? 6.517 -0.168 -5.273 1.00 95.75 86 ARG A N 1
ATOM 700 C CA . ARG A 1 86 ? 7.196 -1.463 -5.451 1.00 95.75 86 ARG A CA 1
ATOM 701 C C . ARG A 1 86 ? 7.050 -1.966 -6.886 1.00 95.75 86 ARG A C 1
ATOM 703 O O . ARG A 1 86 ? 8.064 -2.217 -7.537 1.00 95.75 86 ARG A O 1
ATOM 710 N N . ARG A 1 87 ? 5.826 -1.973 -7.427 1.00 95.25 87 ARG A N 1
ATOM 711 C CA . ARG A 1 87 ? 5.567 -2.357 -8.828 1.00 95.25 87 ARG A CA 1
ATOM 712 C C . ARG A 1 87 ? 6.255 -1.442 -9.838 1.00 95.25 87 ARG A C 1
ATOM 714 O O . ARG A 1 87 ? 6.851 -1.926 -10.796 1.00 95.25 87 ARG A O 1
ATOM 721 N N . ILE A 1 88 ? 6.212 -0.123 -9.624 1.00 96.31 88 ILE A N 1
ATOM 722 C CA . ILE A 1 88 ? 6.916 0.838 -10.489 1.00 96.31 88 ILE A CA 1
ATOM 723 C C . ILE A 1 88 ? 8.423 0.574 -10.457 1.00 96.31 88 ILE A C 1
ATOM 725 O O . ILE A 1 88 ? 9.048 0.510 -11.509 1.00 96.31 88 ILE A O 1
ATOM 729 N N . LYS A 1 89 ? 9.007 0.382 -9.270 1.00 95.56 89 LYS A N 1
ATOM 730 C CA . LYS A 1 89 ? 10.432 0.078 -9.114 1.00 95.56 89 LYS A CA 1
ATOM 731 C C . LYS A 1 89 ? 10.808 -1.209 -9.846 1.00 95.56 89 LYS A C 1
ATOM 733 O O . LYS A 1 89 ? 11.815 -1.211 -10.541 1.00 95.56 89 LYS A O 1
ATOM 738 N N . GLN A 1 90 ? 10.021 -2.276 -9.707 1.00 93.62 90 GLN A N 1
ATOM 739 C CA . GLN A 1 90 ? 10.255 -3.545 -10.405 1.00 93.62 90 GLN A CA 1
ATOM 740 C C . GLN A 1 90 ? 10.208 -3.371 -11.925 1.00 93.62 90 GLN A C 1
ATOM 742 O O . GLN A 1 90 ? 11.144 -3.771 -12.612 1.00 93.62 90 GLN A O 1
ATOM 747 N N . GLY A 1 91 ? 9.159 -2.724 -12.446 1.00 94.50 91 GLY A N 1
ATOM 748 C CA . GLY A 1 91 ? 9.019 -2.470 -13.881 1.00 94.50 91 GLY A CA 1
ATOM 749 C C . GLY A 1 91 ? 10.152 -1.603 -14.431 1.00 94.50 91 GLY A C 1
ATOM 750 O O . GLY A 1 91 ? 10.777 -1.958 -15.425 1.00 94.50 91 GLY A O 1
ATOM 751 N N . LEU A 1 92 ? 10.493 -0.515 -13.735 1.00 96.19 92 LEU A N 1
ATOM 752 C CA . LEU A 1 92 ? 11.612 0.346 -14.119 1.00 96.19 92 LEU A CA 1
ATOM 753 C C . LEU A 1 92 ? 12.951 -0.380 -14.036 1.00 96.19 92 LEU A C 1
ATOM 755 O O . LEU A 1 92 ? 13.786 -0.185 -14.904 1.00 96.19 92 LEU A O 1
ATOM 759 N N . MET A 1 93 ? 13.176 -1.215 -13.024 1.00 95.94 93 MET A N 1
ATOM 760 C CA . MET A 1 93 ? 14.401 -2.006 -12.925 1.00 95.94 93 MET A CA 1
ATOM 761 C C . MET A 1 93 ? 14.529 -2.951 -14.119 1.00 95.94 93 MET A C 1
ATOM 763 O O . MET A 1 93 ? 15.586 -2.985 -14.742 1.00 95.94 93 MET A O 1
ATOM 767 N N . GLN A 1 94 ? 13.451 -3.652 -14.480 1.00 93.56 94 GLN A N 1
ATOM 768 C CA . GLN A 1 94 ? 13.427 -4.496 -15.672 1.00 93.56 94 GLN A CA 1
ATOM 769 C C . GLN A 1 94 ? 13.756 -3.677 -16.923 1.00 93.56 94 GLN A C 1
ATOM 771 O O . GLN A 1 94 ? 14.640 -4.047 -17.691 1.00 93.56 94 GLN A O 1
ATOM 776 N N . ASP A 1 95 ? 13.089 -2.543 -17.110 1.00 94.88 95 ASP A N 1
ATOM 777 C CA . ASP A 1 95 ? 13.268 -1.704 -18.290 1.00 94.88 95 ASP A CA 1
ATOM 778 C C . ASP A 1 95 ? 14.676 -1.115 -18.381 1.00 94.88 95 ASP A C 1
ATOM 780 O O . ASP A 1 95 ? 15.325 -1.200 -19.422 1.00 94.88 95 ASP A O 1
ATOM 784 N N . LEU A 1 96 ? 15.182 -0.558 -17.285 1.00 96.31 96 LEU A N 1
ATOM 785 C CA . LEU A 1 96 ? 16.486 0.092 -17.234 1.00 96.31 96 LEU A CA 1
ATOM 786 C C . LEU A 1 96 ? 17.631 -0.914 -17.349 1.00 96.31 96 LEU A C 1
ATOM 788 O O . LEU A 1 96 ? 18.610 -0.615 -18.025 1.00 96.31 96 LEU A O 1
ATOM 792 N N . LEU A 1 97 ? 17.520 -2.099 -16.741 1.00 95.12 97 LEU A N 1
ATOM 793 C CA . LEU A 1 97 ? 18.583 -3.110 -16.773 1.00 95.12 97 LEU A CA 1
ATOM 794 C C . LEU A 1 97 ? 18.564 -3.990 -18.029 1.00 95.12 97 LEU A C 1
ATOM 796 O O . LEU A 1 97 ? 19.508 -4.744 -18.237 1.00 95.12 97 LEU A O 1
ATOM 800 N N . THR A 1 98 ? 17.532 -3.895 -18.874 1.00 93.62 98 THR A N 1
ATOM 801 C CA . THR A 1 98 ? 17.483 -4.623 -20.159 1.00 93.62 98 THR A CA 1
ATOM 802 C C . THR A 1 98 ? 17.535 -3.718 -21.384 1.00 93.62 98 THR A C 1
ATOM 804 O O . THR A 1 98 ? 18.076 -4.116 -22.411 1.00 93.62 98 THR A O 1
ATOM 807 N N . ARG A 1 99 ? 16.996 -2.497 -21.297 1.00 95.69 99 ARG A N 1
ATOM 808 C CA . ARG A 1 99 ? 16.912 -1.547 -22.420 1.00 95.69 99 ARG A CA 1
ATOM 809 C C . ARG A 1 99 ? 17.775 -0.303 -22.204 1.00 95.69 99 ARG A C 1
ATOM 811 O O . ARG A 1 99 ? 18.206 0.328 -23.170 1.00 95.69 99 ARG A O 1
ATOM 818 N N . GLY A 1 100 ? 18.046 0.059 -20.951 1.00 96.12 100 GLY A N 1
ATOM 819 C CA . GLY A 1 100 ? 18.786 1.271 -20.611 1.00 96.12 100 GLY A CA 1
ATOM 820 C C . GLY A 1 100 ? 18.072 2.562 -21.017 1.00 96.12 100 GLY A C 1
ATOM 821 O O . GLY A 1 100 ? 16.895 2.564 -21.383 1.00 96.12 100 GLY A O 1
ATOM 822 N N . ILE A 1 101 ? 18.819 3.666 -20.964 1.00 96.56 101 ILE A N 1
ATOM 823 C CA . ILE A 1 101 ? 18.362 5.011 -21.340 1.00 96.56 101 ILE A CA 1
ATOM 824 C C . ILE A 1 101 ? 19.173 5.597 -22.496 1.00 96.56 101 ILE A C 1
ATOM 826 O O . ILE A 1 101 ? 20.386 5.384 -22.556 1.00 96.56 101 ILE A O 1
ATOM 830 N N . ASP A 1 102 ? 18.509 6.328 -23.385 1.00 95.19 102 ASP A N 1
ATOM 831 C CA . ASP A 1 102 ? 19.127 7.076 -24.482 1.00 95.19 102 ASP A CA 1
ATOM 832 C C . ASP A 1 102 ? 19.804 8.377 -24.010 1.00 95.19 102 ASP A C 1
ATOM 834 O O . ASP A 1 102 ? 19.818 8.706 -22.819 1.00 95.19 102 ASP A O 1
ATOM 838 N N . GLU A 1 103 ? 20.380 9.131 -24.947 1.00 94.25 103 GLU A N 1
ATOM 839 C CA . GLU A 1 103 ? 21.065 10.401 -24.689 1.00 94.25 103 GLU A CA 1
ATOM 840 C C . GLU A 1 103 ? 20.169 11.486 -24.072 1.00 94.25 103 GLU A C 1
ATOM 842 O O . GLU A 1 103 ? 20.673 12.434 -23.469 1.00 94.25 103 GLU A O 1
ATOM 847 N N . ASN A 1 104 ? 18.848 11.338 -24.179 1.00 95.19 104 ASN A N 1
ATOM 848 C CA . ASN A 1 104 ? 17.860 12.255 -23.619 1.00 95.19 104 ASN A CA 1
ATOM 849 C C . ASN A 1 104 ? 17.298 11.749 -22.278 1.00 95.19 104 ASN A C 1
ATOM 851 O O . ASN A 1 104 ? 16.393 12.370 -21.715 1.00 95.19 104 ASN A O 1
ATOM 855 N N . GLY A 1 105 ? 17.808 10.625 -21.763 1.00 93.88 105 GLY A N 1
ATOM 856 C CA . GLY A 1 105 ? 17.351 10.003 -20.523 1.00 93.88 105 GLY A CA 1
ATOM 857 C C . GLY A 1 105 ? 16.039 9.225 -20.659 1.00 93.88 105 GLY A C 1
ATOM 858 O O . GLY A 1 105 ? 15.412 8.919 -19.643 1.00 93.88 105 GLY A O 1
ATOM 859 N N . GLN A 1 106 ? 15.601 8.904 -21.879 1.00 95.69 106 GLN A N 1
ATOM 860 C CA . GLN A 1 106 ? 14.381 8.134 -22.122 1.00 95.69 106 GLN A CA 1
ATOM 861 C C . GLN A 1 106 ? 14.694 6.644 -22.262 1.00 95.69 106 GLN A C 1
ATOM 863 O O . GLN A 1 106 ? 15.752 6.256 -22.749 1.00 95.69 106 GLN A O 1
ATOM 868 N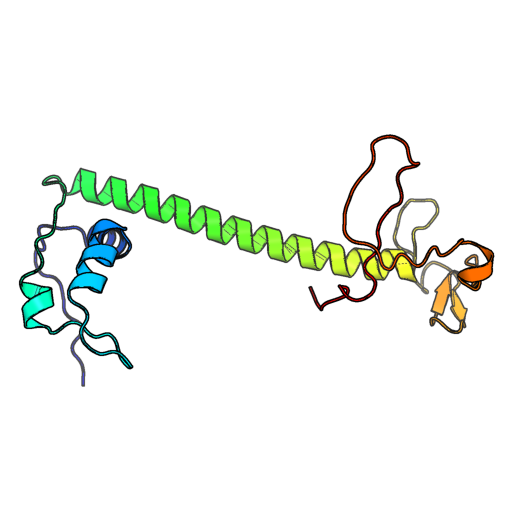 N . ILE A 1 107 ? 13.764 5.784 -21.843 1.00 96.25 107 ILE A N 1
ATOM 869 C CA . ILE A 1 107 ? 13.933 4.329 -21.956 1.00 96.25 107 ILE A CA 1
ATOM 870 C C . ILE A 1 107 ? 13.978 3.934 -23.438 1.00 96.25 107 ILE A C 1
ATOM 872 O O . ILE A 1 107 ? 13.051 4.239 -24.196 1.00 96.25 107 ILE A O 1
ATOM 876 N N . ARG A 1 108 ? 15.022 3.201 -23.846 1.00 96.44 108 ARG A N 1
ATOM 877 C CA . ARG A 1 108 ? 15.140 2.720 -25.231 1.00 96.44 108 ARG A CA 1
ATOM 878 C C . ARG A 1 108 ? 14.032 1.719 -25.581 1.00 96.44 108 ARG A C 1
ATOM 88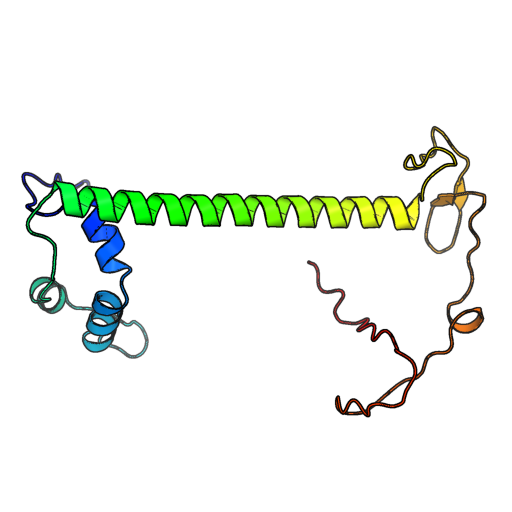0 O O . ARG A 1 108 ? 13.460 1.018 -24.739 1.00 96.44 108 ARG A O 1
ATOM 887 N N . SER A 1 109 ? 13.761 1.593 -26.874 1.00 95.38 109 SER A N 1
ATOM 888 C CA . SER A 1 109 ? 12.932 0.526 -27.435 1.00 95.38 109 SER A CA 1
ATOM 889 C C . SER A 1 109 ? 13.465 0.124 -28.805 1.00 95.38 109 SER A C 1
ATOM 891 O O . SER A 1 109 ? 14.125 0.930 -29.456 1.00 95.38 109 SER A O 1
ATOM 893 N N . GLU A 1 110 ? 13.117 -1.066 -29.294 1.00 93.31 110 GLU A N 1
ATOM 894 C CA . GLU A 1 110 ? 13.515 -1.499 -30.645 1.00 93.31 110 GLU A CA 1
ATOM 895 C C . GLU A 1 110 ? 12.932 -0.621 -31.768 1.00 93.31 110 GLU A C 1
ATOM 897 O O . GLU A 1 110 ? 13.396 -0.662 -32.903 1.00 93.31 110 GLU A O 1
ATOM 902 N N . LYS A 1 1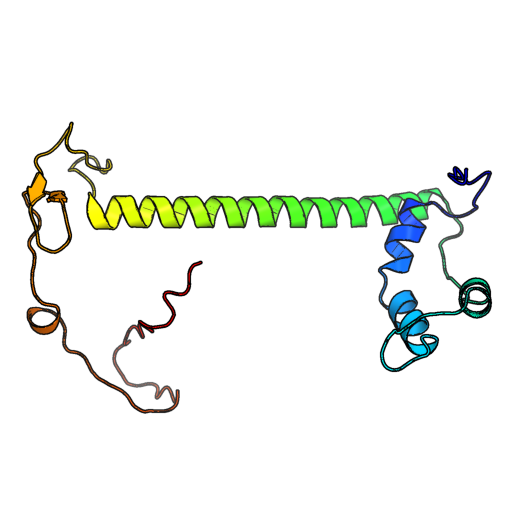11 ? 11.920 0.203 -31.464 1.00 94.44 111 LYS A N 1
ATOM 903 C CA . LYS A 1 111 ? 11.387 1.198 -32.406 1.00 94.44 111 LYS A CA 1
ATOM 904 C C . LYS A 1 111 ? 12.285 2.427 -32.529 1.00 94.44 111 LYS A C 1
ATOM 906 O O . LYS A 1 111 ? 12.229 3.105 -33.548 1.00 94.44 111 LYS A O 1
ATOM 911 N N . THR A 1 112 ? 13.040 2.747 -31.478 1.00 92.56 112 THR A N 1
ATOM 912 C CA . THR A 1 112 ? 13.838 3.977 -31.390 1.00 92.56 112 THR A CA 1
ATOM 913 C C . THR A 1 112 ? 15.332 3.722 -31.552 1.00 92.56 112 THR A C 1
ATOM 915 O O . THR A 1 112 ? 16.026 4.576 -32.088 1.00 92.56 112 THR A O 1
ATOM 918 N N . HIS A 1 113 ? 15.825 2.555 -31.134 1.00 96.38 113 HIS A N 1
ATOM 919 C CA . HIS A 1 113 ? 17.249 2.223 -31.106 1.00 96.38 113 HIS A CA 1
ATOM 920 C C . HIS A 1 113 ? 17.501 0.798 -31.598 1.00 96.38 113 HIS A C 1
ATOM 922 O O . HIS A 1 113 ? 16.598 -0.040 -31.617 1.00 96.38 113 HIS A O 1
ATOM 928 N N . LYS A 1 114 ? 18.746 0.522 -31.997 1.00 97.00 114 LYS A N 1
ATOM 929 C CA . LYS A 1 114 ? 19.170 -0.810 -32.441 1.00 97.00 114 LYS A CA 1
ATOM 930 C C . LYS A 1 114 ? 19.452 -1.715 -31.246 1.00 97.00 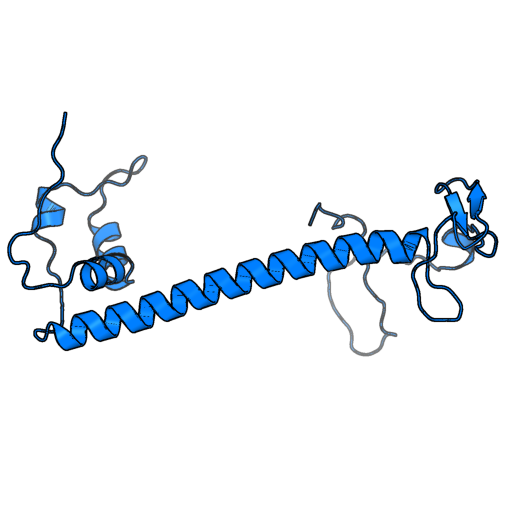114 LYS A C 1
ATOM 932 O O . LYS A 1 114 ? 19.987 -1.274 -30.233 1.00 97.00 114 LYS A O 1
ATOM 937 N N . PHE A 1 115 ? 19.096 -2.982 -31.402 1.00 97.75 115 PHE A N 1
ATOM 938 C CA . PHE A 1 115 ? 19.313 -4.041 -30.425 1.00 97.75 115 PHE A CA 1
ATOM 939 C C . PHE A 1 115 ? 19.948 -5.241 -31.130 1.00 97.75 115 PHE A C 1
ATOM 941 O O . PHE A 1 115 ? 19.597 -5.534 -32.282 1.00 97.75 115 PHE A O 1
ATOM 948 N N . LYS A 1 116 ? 20.804 -5.965 -30.409 1.00 96.38 116 LYS A N 1
ATOM 949 C CA . LYS A 1 116 ? 21.451 -7.206 -30.849 1.00 96.38 116 LYS A CA 1
ATOM 950 C C . LYS A 1 116 ? 21.063 -8.388 -29.969 1.00 96.38 116 LYS A C 1
ATOM 952 O O . LYS A 1 116 ? 20.625 -8.220 -28.829 1.00 96.38 116 LYS A O 1
ATOM 957 N N . ASP A 1 117 ? 21.243 -9.588 -30.510 1.00 97.06 117 ASP A N 1
ATOM 958 C CA . ASP A 1 117 ? 21.043 -10.831 -29.767 1.00 97.06 117 ASP A CA 1
ATOM 959 C C . ASP A 1 117 ? 22.232 -11.098 -28.839 1.00 97.06 117 ASP A C 1
ATOM 961 O O . ASP A 1 117 ? 23.386 -10.843 -29.187 1.00 97.06 117 ASP A O 1
ATOM 965 N N . SER A 1 118 ? 21.952 -11.635 -27.652 1.00 95.50 118 SER A N 1
ATOM 966 C CA . SER A 1 118 ? 22.966 -12.045 -26.684 1.00 95.50 118 SER A CA 1
ATOM 967 C C . SER A 1 118 ? 22.502 -13.253 -25.861 1.00 95.50 118 SER A C 1
ATOM 969 O O . SER A 1 118 ? 21.303 -13.551 -25.840 1.00 95.50 118 SER A O 1
ATOM 971 N N . PRO A 1 119 ? 23.403 -13.922 -25.114 1.00 94.50 119 PRO A N 1
ATOM 972 C CA . PRO A 1 119 ? 23.019 -14.984 -24.180 1.00 94.50 119 PRO A CA 1
ATOM 973 C C . PRO A 1 119 ? 22.015 -14.550 -23.096 1.00 94.50 119 PRO A C 1
ATOM 975 O O . PRO A 1 119 ? 21.353 -15.401 -22.511 1.00 94.50 119 PRO A O 1
ATOM 978 N N . LEU A 1 120 ? 21.889 -13.242 -22.830 1.00 91.69 120 LEU A N 1
ATOM 979 C CA . LEU A 1 120 ? 20.964 -12.663 -21.848 1.00 91.69 120 LEU A CA 1
ATOM 980 C C . LEU A 1 120 ? 19.669 -12.125 -22.488 1.00 91.69 120 LEU A C 1
ATOM 982 O O . LEU A 1 120 ? 18.863 -11.488 -21.813 1.00 91.69 120 LEU A O 1
ATOM 986 N N . GLY A 1 121 ? 19.460 -12.376 -23.786 1.00 92.75 121 GLY A N 1
ATOM 987 C CA . GLY A 1 121 ? 18.343 -11.850 -24.572 1.00 92.75 121 GLY A CA 1
ATOM 988 C C . GLY A 1 121 ? 18.734 -10.665 -25.458 1.00 92.75 121 GLY A C 1
ATOM 989 O O . GLY A 1 121 ? 19.914 -10.433 -25.734 1.00 92.75 121 GLY A O 1
ATOM 990 N N . ARG A 1 122 ? 17.727 -9.926 -25.937 1.00 94.81 122 ARG A N 1
ATOM 991 C CA . ARG A 1 122 ? 17.906 -8.725 -26.768 1.00 94.81 122 ARG A CA 1
ATOM 992 C C . ARG A 1 122 ? 18.412 -7.574 -25.905 1.00 94.81 122 ARG A C 1
ATOM 994 O O . ARG A 1 122 ? 17.728 -7.173 -24.968 1.00 94.81 122 ARG A O 1
ATOM 1001 N N . ILE A 1 123 ? 19.572 -7.028 -26.245 1.00 96.56 123 ILE A N 1
ATOM 1002 C CA . ILE A 1 123 ? 20.196 -5.896 -25.542 1.00 96.56 123 ILE A CA 1
ATOM 1003 C C . ILE A 1 123 ? 20.493 -4.759 -26.526 1.00 96.56 123 ILE A C 1
ATOM 1005 O O . ILE A 1 123 ? 20.583 -5.027 -27.728 1.00 96.56 123 ILE A O 1
ATOM 1009 N N . PRO A 1 124 ? 20.657 -3.504 -26.066 1.00 97.50 124 PRO A N 1
ATOM 1010 C CA . PRO A 1 124 ? 21.104 -2.412 -26.924 1.00 97.50 124 PRO A CA 1
ATOM 1011 C C . PRO A 1 124 ? 22.379 -2.780 -27.688 1.00 97.50 124 PRO A C 1
ATOM 1013 O O . PRO A 1 124 ? 23.268 -3.446 -27.152 1.00 97.50 124 PRO A O 1
ATOM 1016 N N . GLU A 1 125 ? 22.465 -2.360 -28.948 1.00 96.62 125 GLU A N 1
ATOM 1017 C CA . GLU A 1 125 ? 23.588 -2.688 -29.837 1.00 96.62 125 GLU A CA 1
ATOM 1018 C C . GLU A 1 125 ? 24.940 -2.296 -29.218 1.00 96.62 125 GLU A C 1
ATOM 1020 O O . GLU A 1 125 ? 25.920 -3.038 -29.316 1.00 96.62 125 GLU A O 1
ATOM 1025 N N . GLU A 1 126 ? 24.974 -1.158 -28.525 1.00 95.12 126 GLU A N 1
ATOM 1026 C CA . GLU A 1 126 ? 26.161 -0.605 -27.878 1.00 95.12 126 GLU A CA 1
ATOM 1027 C C . GLU A 1 126 ? 26.560 -1.295 -26.562 1.00 95.12 126 GLU A C 1
ATOM 1029 O O . GLU A 1 126 ? 27.629 -1.005 -26.032 1.00 95.12 126 GLU A O 1
ATOM 1034 N N . TRP A 1 127 ? 25.735 -2.192 -26.009 1.00 96.12 127 TRP A N 1
ATOM 1035 C CA . TRP A 1 127 ? 26.045 -2.875 -24.747 1.00 96.12 127 TRP A CA 1
ATOM 1036 C C . TRP A 1 127 ? 26.952 -4.086 -24.958 1.00 96.12 127 TRP A C 1
ATOM 1038 O O . TRP A 1 127 ? 26.795 -4.851 -25.910 1.00 96.12 127 TRP A O 1
ATOM 1048 N N . GLU A 1 128 ? 27.898 -4.290 -24.047 1.00 94.50 128 GLU A N 1
ATOM 1049 C CA . GLU A 1 128 ? 28.808 -5.435 -24.058 1.00 94.50 128 GLU A CA 1
ATOM 1050 C C . GLU A 1 128 ? 28.337 -6.520 -23.087 1.00 94.50 128 GLU A C 1
ATOM 1052 O O . GLU A 1 128 ? 27.769 -6.233 -22.033 1.00 94.50 128 GLU A O 1
ATOM 1057 N N . VAL A 1 129 ? 28.585 -7.781 -23.447 1.00 94.19 129 VAL A N 1
ATOM 1058 C CA . VAL A 1 129 ? 28.321 -8.934 -22.580 1.00 94.19 129 VAL A CA 1
ATOM 1059 C C . VAL A 1 129 ? 29.654 -9.546 -22.197 1.00 94.19 129 VAL A C 1
ATOM 1061 O O . VAL A 1 129 ? 30.400 -9.996 -23.062 1.00 94.19 129 VAL A O 1
ATOM 1064 N N . VAL A 1 130 ? 29.927 -9.547 -20.897 1.00 93.62 130 VAL A N 1
ATOM 1065 C CA . VAL A 1 130 ? 31.189 -9.980 -20.290 1.00 93.62 130 VAL A CA 1
ATOM 1066 C C . VAL A 1 130 ? 30.905 -10.925 -19.131 1.00 93.62 130 VAL A C 1
ATOM 1068 O O . VAL A 1 130 ? 29.818 -10.902 -18.545 1.00 93.62 130 VAL A O 1
ATOM 1071 N N . GLU A 1 131 ? 31.874 -11.760 -18.773 1.00 90.62 131 GLU A N 1
ATOM 1072 C CA . GLU A 1 131 ? 31.724 -12.640 -17.617 1.00 90.62 131 GLU A CA 1
ATOM 1073 C C . GLU A 1 131 ? 32.002 -11.876 -16.314 1.00 90.62 131 GLU A C 1
ATOM 1075 O O . GLU A 1 131 ? 32.917 -11.056 -16.230 1.00 90.62 131 GLU A O 1
ATOM 1080 N N . LEU A 1 132 ? 31.254 -12.180 -15.244 1.00 87.12 132 LEU A N 1
ATOM 1081 C CA . LEU A 1 132 ? 31.418 -11.506 -13.944 1.00 87.12 132 LEU A CA 1
ATOM 1082 C C . LEU A 1 132 ? 32.867 -11.546 -13.432 1.00 87.12 132 LEU A C 1
ATOM 1084 O O . LEU A 1 132 ? 33.356 -10.555 -12.895 1.00 87.12 132 LEU A O 1
ATOM 1088 N N . ARG A 1 133 ? 33.569 -12.669 -13.640 1.00 86.94 133 ARG A N 1
ATOM 1089 C CA . ARG A 1 133 ? 34.966 -12.857 -13.208 1.00 86.94 133 ARG A CA 1
ATOM 1090 C C . ARG A 1 133 ? 35.968 -11.933 -13.903 1.00 86.94 133 ARG A C 1
ATOM 1092 O O . ARG A 1 133 ? 37.062 -11.752 -13.386 1.00 86.94 133 ARG A O 1
ATOM 1099 N N . GLU A 1 134 ? 35.622 -11.385 -15.066 1.00 87.12 134 GLU A N 1
ATOM 1100 C CA . GLU A 1 134 ? 36.506 -10.493 -15.826 1.00 87.12 134 GLU A CA 1
ATOM 1101 C C . GLU A 1 134 ? 36.519 -9.081 -15.233 1.00 87.12 134 GLU A C 1
ATOM 1103 O O . GLU A 1 134 ? 37.500 -8.360 -15.380 1.00 87.12 134 GLU A O 1
ATOM 1108 N N . ASN A 1 135 ? 35.445 -8.697 -14.535 1.00 83.81 135 ASN A N 1
ATOM 1109 C CA . ASN A 1 135 ? 35.221 -7.320 -14.093 1.00 83.81 135 ASN A CA 1
ATOM 1110 C C . ASN A 1 135 ? 35.051 -7.176 -12.574 1.00 83.81 135 ASN A C 1
ATOM 1112 O O . ASN A 1 135 ? 35.101 -6.061 -12.057 1.00 83.81 135 ASN A O 1
ATOM 1116 N N . ILE A 1 136 ? 34.837 -8.275 -11.841 1.00 82.25 136 ILE A N 1
ATOM 1117 C CA . ILE A 1 136 ? 34.561 -8.255 -10.401 1.00 82.25 136 ILE A CA 1
ATOM 1118 C C . ILE A 1 136 ? 35.382 -9.329 -9.681 1.00 82.25 136 ILE A C 1
ATOM 1120 O O . ILE A 1 136 ? 35.374 -10.503 -10.053 1.00 82.25 136 ILE A O 1
ATOM 1124 N N . SER A 1 137 ? 36.039 -8.942 -8.584 1.00 77.25 137 SER A N 1
ATOM 1125 C CA . SER A 1 137 ? 36.648 -9.875 -7.633 1.00 77.25 137 SER A CA 1
ATOM 1126 C C . SER A 1 137 ? 35.605 -10.373 -6.630 1.00 77.25 137 SER A C 1
ATOM 1128 O O . SER A 1 137 ? 35.077 -9.588 -5.839 1.00 77.25 137 SER A O 1
ATOM 1130 N N . VAL A 1 138 ? 35.321 -11.674 -6.630 1.00 73.25 138 VAL A N 1
ATOM 1131 C CA . VAL A 1 138 ? 34.383 -12.288 -5.681 1.00 73.25 138 VAL A CA 1
ATOM 1132 C C . VAL A 1 138 ? 35.140 -12.777 -4.447 1.00 73.25 138 VAL A C 1
ATOM 1134 O O . VAL A 1 138 ? 36.000 -13.649 -4.548 1.00 73.25 138 VAL A O 1
ATOM 1137 N N . LEU A 1 139 ? 34.797 -12.239 -3.275 1.00 72.06 139 LEU A N 1
ATOM 1138 C CA . LEU A 1 139 ? 35.274 -12.729 -1.981 1.00 72.06 139 LEU A CA 1
ATOM 1139 C C . LEU A 1 139 ? 34.160 -13.541 -1.314 1.00 72.06 139 LEU A C 1
ATOM 1141 O O . LEU A 1 139 ? 33.160 -12.988 -0.859 1.00 72.06 139 LEU A O 1
ATOM 1145 N N . LEU A 1 140 ? 34.325 -14.864 -1.268 1.00 64.75 140 LEU A N 1
ATOM 1146 C CA . LEU A 1 140 ? 33.402 -15.758 -0.570 1.00 64.75 140 LEU A CA 1
ATOM 1147 C C . LEU A 1 140 ? 33.745 -15.756 0.925 1.00 64.75 140 LEU A C 1
ATOM 1149 O O . LEU A 1 140 ? 34.737 -16.346 1.347 1.00 64.75 140 LEU A O 1
ATOM 1153 N N . SER A 1 141 ? 32.935 -15.064 1.725 1.00 60.84 141 SER A N 1
ATOM 1154 C CA . SER A 1 141 ? 33.028 -15.095 3.186 1.00 60.84 141 SER A CA 1
ATOM 1155 C C . SER A 1 141 ? 32.123 -16.195 3.743 1.00 60.84 141 SER A C 1
ATOM 1157 O O . SER A 1 141 ? 30.913 -16.158 3.539 1.00 60.84 141 SER A O 1
ATOM 1159 N N . ASN A 1 142 ? 32.701 -17.132 4.500 1.00 55.41 142 ASN A N 1
ATOM 1160 C CA . ASN A 1 142 ? 31.960 -18.070 5.353 1.00 55.41 142 ASN A CA 1
ATOM 1161 C C . ASN A 1 142 ? 31.733 -17.519 6.778 1.00 55.41 142 ASN A C 1
ATOM 1163 O O . ASN A 1 142 ? 31.569 -18.297 7.714 1.00 55.41 142 ASN A O 1
ATOM 1167 N N . VAL A 1 143 ? 31.783 -16.199 6.994 1.00 52.44 143 VAL A N 1
ATOM 1168 C CA . VAL A 1 143 ? 31.988 -15.647 8.343 1.00 52.44 143 VAL A CA 1
ATOM 1169 C C . VAL A 1 143 ? 30.810 -14.807 8.832 1.00 52.44 143 VAL A C 1
ATOM 1171 O O . VAL A 1 143 ? 30.343 -13.890 8.154 1.00 52.44 143 VAL A O 1
ATOM 1174 N N . ASP A 1 144 ? 30.385 -15.132 10.058 1.00 54.06 144 ASP A N 1
ATOM 1175 C CA . ASP A 1 144 ? 29.559 -14.333 10.961 1.00 54.06 144 ASP A CA 1
ATOM 1176 C C . ASP A 1 144 ? 29.787 -12.822 10.816 1.00 54.06 144 ASP A C 1
ATOM 1178 O O . ASP A 1 144 ? 30.917 -12.332 10.764 1.00 54.06 144 ASP A O 1
ATOM 1182 N N . LYS A 1 145 ? 28.682 -12.071 10.830 1.00 54.31 145 LYS A N 1
ATOM 1183 C CA . LYS A 1 145 ? 28.631 -10.606 10.728 1.00 54.31 145 LYS A CA 1
ATOM 1184 C C . LYS A 1 145 ? 29.318 -9.932 11.930 1.00 54.31 145 LYS A C 1
ATOM 1186 O O . LYS A 1 145 ? 28.646 -9.445 12.836 1.00 54.31 145 LYS A O 1
ATOM 1191 N N . LYS A 1 146 ? 30.650 -9.852 11.950 1.00 48.97 146 LYS A N 1
ATOM 1192 C CA . LYS A 1 146 ? 31.399 -8.934 12.824 1.00 48.97 146 LYS A CA 1
ATOM 1193 C C . LYS A 1 146 ? 32.089 -7.879 11.972 1.00 48.97 146 LYS A C 1
ATOM 1195 O O . LYS A 1 146 ? 33.094 -8.140 11.325 1.00 48.97 146 LYS A O 1
ATOM 1200 N N . ILE A 1 147 ? 31.508 -6.683 11.971 1.00 49.75 147 ILE A N 1
ATOM 1201 C CA . ILE A 1 147 ? 32.029 -5.508 11.272 1.00 49.75 147 ILE A CA 1
ATOM 1202 C C . ILE A 1 147 ? 33.174 -4.935 12.120 1.00 49.75 147 ILE A C 1
ATOM 1204 O O . ILE A 1 147 ? 32.933 -4.446 13.222 1.00 49.75 147 ILE A O 1
ATOM 1208 N N . PHE A 1 148 ? 34.414 -5.006 11.629 1.00 48.28 148 PHE A N 1
ATOM 1209 C CA . PHE A 1 148 ? 35.548 -4.269 12.196 1.00 48.28 148 PHE A CA 1
ATOM 1210 C C . PHE A 1 148 ? 35.730 -2.941 11.445 1.00 48.28 148 PHE A C 1
ATOM 1212 O O . PHE A 1 148 ? 35.673 -2.890 10.220 1.00 48.28 148 PHE A O 1
ATOM 1219 N N . ASN A 1 149 ? 35.943 -1.857 12.196 1.00 44.28 149 ASN A N 1
ATOM 1220 C CA . ASN A 1 149 ? 35.856 -0.454 11.760 1.00 44.28 149 ASN A CA 1
ATOM 1221 C C . ASN A 1 149 ? 36.968 0.046 10.800 1.00 44.28 149 ASN A C 1
ATOM 1223 O O . ASN A 1 149 ? 37.212 1.249 10.757 1.00 44.28 149 ASN A O 1
ATOM 1227 N N . PHE A 1 150 ? 37.650 -0.821 10.039 1.00 44.00 150 PHE A N 1
ATOM 1228 C CA . PHE A 1 150 ? 38.790 -0.406 9.199 1.00 44.00 150 PHE A CA 1
ATOM 1229 C C . PHE A 1 150 ? 38.861 -0.973 7.771 1.00 44.00 150 PHE A C 1
ATOM 1231 O O . PHE A 1 150 ? 39.872 -0.763 7.106 1.00 44.00 150 PHE A O 1
ATOM 1238 N N . GLU A 1 151 ? 37.815 -1.605 7.237 1.00 48.47 151 GLU A N 1
ATOM 1239 C CA . GLU A 1 151 ? 37.841 -2.079 5.842 1.00 48.47 151 GLU A CA 1
ATOM 1240 C C . GLU A 1 151 ? 36.984 -1.243 4.885 1.00 48.47 151 GLU A C 1
ATOM 1242 O O . GLU A 1 151 ? 35.977 -0.639 5.266 1.00 48.47 151 GLU A O 1
ATOM 1247 N N . GLN A 1 152 ? 37.418 -1.203 3.616 1.00 53.25 152 GLN A N 1
ATOM 1248 C CA . GLN A 1 152 ? 36.662 -0.629 2.504 1.00 53.25 152 GLN A CA 1
ATOM 1249 C C . GLN A 1 152 ? 35.224 -1.151 2.518 1.00 53.25 152 GLN A C 1
ATOM 1251 O O . GLN A 1 152 ? 34.972 -2.332 2.743 1.00 53.25 152 GLN A O 1
ATOM 1256 N N . LYS A 1 153 ? 34.274 -0.252 2.253 1.00 44.81 153 LYS A N 1
ATOM 1257 C CA . LYS A 1 153 ? 32.842 -0.548 2.248 1.00 44.81 153 LYS A CA 1
ATOM 1258 C C . LYS A 1 153 ? 32.519 -1.601 1.179 1.00 44.81 153 LYS A C 1
ATOM 1260 O O . LYS A 1 153 ? 32.271 -1.258 0.028 1.00 44.81 153 LYS A O 1
ATOM 1265 N N . ALA A 1 154 ? 32.501 -2.874 1.561 1.00 54.78 154 ALA A N 1
ATOM 1266 C CA . ALA A 1 154 ? 31.991 -3.944 0.720 1.00 54.78 154 ALA A CA 1
ATOM 1267 C C . ALA A 1 154 ? 30.458 -3.855 0.678 1.00 54.78 154 ALA A C 1
ATOM 1269 O O . ALA A 1 154 ? 29.789 -3.875 1.714 1.00 54.78 154 ALA A O 1
ATOM 1270 N N . LEU A 1 155 ? 29.887 -3.737 -0.523 1.00 56.81 155 LEU A N 1
ATOM 1271 C CA . LEU A 1 155 ? 28.454 -3.935 -0.717 1.00 56.81 155 LEU A CA 1
ATOM 1272 C C . LEU A 1 155 ? 28.180 -5.438 -0.644 1.00 56.81 155 LEU A C 1
ATOM 1274 O O . LEU A 1 155 ? 28.564 -6.192 -1.535 1.00 56.81 155 LEU A O 1
ATOM 1278 N N . LEU A 1 156 ? 27.539 -5.875 0.437 1.00 56.00 156 LEU A N 1
ATOM 1279 C CA . LEU A 1 156 ? 27.098 -7.258 0.580 1.00 56.00 156 LEU A CA 1
ATOM 1280 C C . LEU A 1 156 ? 25.868 -7.477 -0.308 1.00 56.00 156 LEU A C 1
ATOM 1282 O O . LEU A 1 156 ? 24.810 -6.903 -0.056 1.00 56.00 156 LEU A O 1
ATOM 1286 N N . CYS A 1 157 ? 26.011 -8.308 -1.339 1.00 56.72 157 CYS A N 1
ATOM 1287 C CA . CYS A 1 157 ? 24.901 -8.782 -2.159 1.00 56.72 157 CYS A CA 1
ATOM 1288 C C . CYS A 1 157 ? 24.552 -10.213 -1.734 1.00 56.72 157 CYS A C 1
ATOM 1290 O O . CYS A 1 157 ? 25.341 -11.133 -1.960 1.00 56.72 157 CYS A O 1
ATOM 1292 N N . ASN A 1 158 ? 23.389 -10.407 -1.106 1.00 58.69 158 ASN A N 1
ATOM 1293 C CA . ASN A 1 158 ? 22.853 -11.750 -0.911 1.00 58.69 158 ASN A CA 1
ATOM 1294 C C . ASN A 1 158 ? 22.125 -12.175 -2.194 1.00 58.69 158 ASN A C 1
ATOM 1296 O O . ASN A 1 158 ? 21.013 -11.727 -2.458 1.00 58.69 158 ASN A O 1
ATOM 1300 N N . TYR A 1 159 ? 22.762 -13.029 -2.994 1.00 61.31 159 TYR A N 1
ATOM 1301 C CA . TYR A 1 159 ? 22.232 -13.491 -4.281 1.00 61.31 159 TYR A CA 1
ATOM 1302 C C . TYR A 1 159 ? 21.101 -14.528 -4.147 1.00 61.31 159 TYR A C 1
ATOM 1304 O O . TYR A 1 159 ? 20.478 -14.870 -5.148 1.00 61.31 159 TYR A O 1
ATOM 1312 N N . LEU A 1 160 ? 20.823 -15.020 -2.930 1.00 53.41 160 LEU A N 1
ATOM 1313 C CA . LEU A 1 160 ? 19.704 -15.927 -2.637 1.00 53.41 160 LEU A CA 1
ATOM 1314 C C . LEU A 1 160 ? 18.448 -15.189 -2.141 1.00 53.41 160 LEU A C 1
ATOM 1316 O O . LEU A 1 160 ? 17.354 -15.734 -2.235 1.00 53.41 160 LEU A O 1
ATOM 1320 N N . ASP A 1 161 ? 18.579 -13.930 -1.702 1.00 46.06 161 ASP A N 1
ATOM 1321 C CA . ASP A 1 161 ? 17.449 -13.065 -1.315 1.00 46.06 161 ASP A CA 1
ATOM 1322 C C . ASP A 1 161 ? 16.831 -12.329 -2.518 1.00 46.06 161 ASP A C 1
ATOM 1324 O O . ASP A 1 161 ? 16.116 -11.340 -2.362 1.00 46.06 161 ASP A O 1
ATOM 1328 N N . VAL A 1 162 ? 17.011 -12.852 -3.736 1.00 49.19 162 VAL A N 1
ATOM 1329 C CA . VAL A 1 162 ? 16.136 -12.538 -4.881 1.00 49.19 162 VAL A CA 1
ATOM 1330 C C . VAL A 1 162 ? 14.837 -13.342 -4.729 1.00 49.19 162 VAL A C 1
ATOM 1332 O O . VAL A 1 162 ? 14.379 -14.039 -5.629 1.00 49.19 162 VAL A O 1
ATOM 1335 N N . SER A 1 163 ? 14.271 -13.313 -3.524 1.00 38.31 163 SER A N 1
ATOM 1336 C CA . SER A 1 163 ? 12.923 -13.799 -3.286 1.00 38.31 163 SER A CA 1
ATOM 1337 C C . SER A 1 163 ? 11.996 -12.857 -4.028 1.00 38.31 163 SER A C 1
ATOM 1339 O O . SER A 1 163 ? 12.161 -11.644 -3.927 1.00 38.31 163 SER A O 1
ATOM 1341 N N . TYR A 1 164 ? 11.066 -13.422 -4.789 1.00 38.19 164 TYR A N 1
ATOM 1342 C CA . TYR A 1 164 ? 9.923 -12.732 -5.369 1.00 38.19 164 TYR A CA 1
ATOM 1343 C C . TYR A 1 164 ? 9.366 -11.694 -4.372 1.00 38.19 164 TYR A C 1
ATOM 1345 O O . TYR A 1 164 ? 8.663 -12.047 -3.428 1.00 38.19 164 TYR A O 1
ATOM 1353 N N . LEU A 1 165 ? 9.750 -10.432 -4.563 1.00 41.50 165 LEU A N 1
ATOM 1354 C CA . LEU A 1 165 ? 9.193 -9.233 -3.939 1.00 41.50 165 LEU A CA 1
ATOM 1355 C C . LEU A 1 165 ? 8.388 -8.537 -5.015 1.00 41.50 165 LEU A C 1
ATOM 1357 O O . LEU A 1 165 ? 8.947 -8.439 -6.133 1.00 41.50 165 LEU A O 1
#

Organism: NCBI:txid412755

Foldseek 3Di:
DDDDDDPDDDLADPLLVVVQCVDPVNVVLLQVQFDDDPDGDHDPVSVVPDDDDDDSDNVVSVVVSVVVVVVVVVVVVVVVVVVVVVVVVVVVCVQCVAQNADPVRHGDDVVHADWDQDPVGTHGPPDDDDDCVVPDDDDDDPDDPDDDPDDDDDDDDPPVVPPDD

Sequence (165 aa):
LSTGFSLMESKISPNYLFQYFLSFFFNHKKNLLAEGTTQEAISNDDFEKMFIIFPSSLHEQQKIAEILETVDETIDKTDAIIEKYRRIKQGLMQDLLTRGIDENGQIRSEKTHKFKDSPLGRIPEEWEVVELRENISVLLSNVDKKIFNFEQKALLCNYLDVSYL

Radius of gyration: 29.51 Å; chains: 1; bounding box: 71×39×64 Å

pLDDT: mean 82.21, std 18.73, range [35.81, 98.38]

Secondary structure (DSSP, 8-state):
--------S-SS-HHHHHHHHHSHHHHHHHHHH-B-SSS-B--HHHHHT------S-HHHHHHHHHHHHHHHHHHHHHHHHHHHHHHHHHHHHHHHHHT-B-TTSPBP-TTTS-EEEETTEEEETT-----HHHH-------------TTS-------TT-----